Protein AF-A0A7Y3L1J2-F1 (afdb_monomer_lite)

Foldseek 3Di:
DVVVVVVVVVVVVVVVVVCVVVPDDDPVVVVQQVAFVVVCLVVQLVVVVVVPDPSVVSSVVSVVVCVVVVPDTHGDPDDDWDDDDCTPVHNPPVVVVVVVVVVVVVVVVVVVVVVVVVVVVVD

Radius of gyration: 25.07 Å; chains: 1; bounding box: 51×31×70 Å

Secondary structure (DSSP, 8-state):
-HHHHHHHHHHHHHHHHHHHHHH----HHHHHHH-BTTTTHHHHHHHHHHTT--HHHHHHHHHHHHHTTTT---B-S--PPP-STTBTTB--HHHHHHHHHHHHHHHHHHHHHHHHHHHHH--

Sequence (123 aa):
GVLFSALDEAERMLDIAARLPQSLRVDEAACAAAVTEDLLATHQAVALVRAGTPFRDAYRAVAEKARARAGAPRPVTDVPLPNYSGAPAQPGWKELSAEARAEDSWGRTRRRALAAAWRALLL

pLDDT: mean 92.52, std 6.22, range [61.88, 98.19]

Structure (mmCIF, N/CA/C/O backbone):
data_AF-A0A7Y3L1J2-F1
#
_entry.id   AF-A0A7Y3L1J2-F1
#
loop_
_atom_site.group_PDB
_atom_site.id
_atom_site.type_symbol
_atom_site.label_atom_id
_atom_site.label_alt_id
_atom_site.label_comp_id
_atom_site.label_asym_id
_atom_site.label_entity_id
_atom_site.label_seq_id
_atom_site.pdbx_PDB_ins_code
_atom_site.Cartn_x
_atom_site.Cartn_y
_atom_site.Cartn_z
_atom_site.occupancy
_atom_site.B_iso_or_equiv
_atom_site.auth_seq_id
_atom_site.auth_comp_id
_atom_site.auth_asym_id
_atom_site.auth_atom_id
_atom_site.pdbx_PDB_model_num
ATOM 1 N N . GLY A 1 1 ? 29.369 -12.198 -17.630 1.00 91.06 1 GLY A N 1
ATOM 2 C CA . GLY A 1 1 ? 30.155 -11.831 -16.432 1.00 91.06 1 GLY A CA 1
ATOM 3 C C . GLY A 1 1 ? 29.205 -11.589 -15.278 1.00 91.06 1 GLY A C 1
ATOM 4 O O . GLY A 1 1 ? 28.065 -11.238 -15.547 1.00 91.06 1 GLY A O 1
ATOM 5 N N . VAL A 1 2 ? 29.654 -11.765 -14.032 1.00 95.75 2 VAL A N 1
ATOM 6 C CA . VAL A 1 2 ? 28.778 -11.782 -12.837 1.00 95.75 2 VAL A CA 1
ATOM 7 C C . VAL A 1 2 ? 27.878 -10.546 -12.690 1.00 95.75 2 VAL A C 1
ATOM 9 O O . VAL A 1 2 ? 26.733 -10.684 -12.283 1.00 95.75 2 VAL A O 1
ATOM 12 N N . LEU A 1 3 ? 28.354 -9.362 -13.098 1.00 97.00 3 LEU A N 1
ATOM 13 C CA . LEU A 1 3 ? 27.567 -8.123 -13.084 1.00 97.00 3 LEU A CA 1
ATOM 14 C C . LEU A 1 3 ? 26.347 -8.192 -14.016 1.00 97.00 3 LEU A C 1
ATOM 16 O O . LEU A 1 3 ? 25.230 -7.944 -13.580 1.00 97.00 3 LEU A O 1
ATOM 20 N N . PHE A 1 4 ? 26.554 -8.534 -15.290 1.00 97.12 4 PHE A N 1
ATOM 21 C CA . PHE A 1 4 ? 25.462 -8.603 -16.266 1.00 97.12 4 PHE A CA 1
ATOM 22 C C . PHE A 1 4 ? 24.446 -9.683 -15.895 1.00 97.12 4 PHE A C 1
ATOM 24 O O . PHE A 1 4 ? 23.252 -9.432 -15.949 1.00 97.12 4 PHE A O 1
ATOM 31 N N . SER A 1 5 ? 24.911 -10.827 -15.387 1.00 97.25 5 SER A N 1
ATOM 32 C CA . SER A 1 5 ? 24.013 -11.882 -14.909 1.00 97.25 5 SER A CA 1
ATOM 33 C C . SER A 1 5 ? 23.136 -11.435 -13.733 1.00 97.25 5 SER A C 1
ATOM 35 O O . SER A 1 5 ? 21.991 -11.862 -13.641 1.00 97.25 5 SER A O 1
ATOM 37 N N . ALA A 1 6 ? 23.639 -10.567 -12.850 1.00 97.94 6 ALA A N 1
ATOM 38 C CA . ALA A 1 6 ? 22.833 -10.002 -11.768 1.00 97.94 6 ALA A CA 1
ATOM 39 C C . ALA A 1 6 ? 21.760 -9.027 -12.286 1.00 97.94 6 ALA A C 1
ATOM 41 O O . ALA A 1 6 ? 20.650 -9.009 -11.758 1.00 97.94 6 ALA A O 1
ATOM 42 N N . LEU A 1 7 ? 22.070 -8.242 -13.324 1.00 98.12 7 LEU A N 1
ATOM 43 C CA . LEU A 1 7 ? 21.093 -7.357 -13.969 1.00 98.12 7 LEU A CA 1
ATOM 44 C C . LEU A 1 7 ? 19.996 -8.157 -14.680 1.00 98.12 7 LEU A C 1
ATOM 46 O O . LEU A 1 7 ? 18.821 -7.841 -14.512 1.00 98.12 7 LEU A O 1
ATOM 50 N N . ASP A 1 8 ? 20.373 -9.221 -15.392 1.00 98.00 8 ASP A N 1
ATOM 51 C CA . ASP A 1 8 ? 19.420 -10.123 -16.047 1.00 98.00 8 ASP A CA 1
ATOM 52 C C . ASP A 1 8 ? 18.475 -10.773 -15.023 1.00 98.00 8 ASP A C 1
ATOM 54 O O . ASP A 1 8 ? 17.279 -10.925 -15.269 1.00 98.00 8 ASP A O 1
ATOM 58 N N . GLU A 1 9 ? 18.999 -11.166 -13.858 1.00 98.19 9 GLU A N 1
ATOM 59 C CA . GLU A 1 9 ? 18.181 -11.756 -12.796 1.00 98.19 9 GLU A CA 1
ATOM 60 C C . GLU A 1 9 ? 17.221 -10.730 -12.184 1.00 98.19 9 GLU A C 1
ATOM 62 O O . GLU A 1 9 ? 16.040 -11.021 -11.999 1.00 98.19 9 GLU A O 1
ATOM 67 N N . ALA A 1 10 ? 17.691 -9.504 -11.938 1.00 98.06 10 ALA A N 1
ATOM 68 C CA . ALA A 1 10 ? 16.838 -8.426 -11.451 1.00 98.06 10 ALA A CA 1
ATOM 69 C C . ALA A 1 10 ? 15.693 -8.115 -12.433 1.00 98.06 10 ALA A C 1
ATOM 71 O O . ALA A 1 10 ? 14.555 -7.925 -12.004 1.00 98.06 10 ALA A O 1
ATOM 72 N N . GLU A 1 11 ? 15.959 -8.117 -13.743 1.00 97.81 11 GLU A N 1
ATOM 73 C CA . GLU A 1 11 ? 14.923 -7.940 -14.767 1.00 97.81 11 GLU A CA 1
ATOM 74 C C . GLU A 1 11 ? 13.861 -9.044 -14.694 1.00 97.81 11 GLU A C 1
ATOM 76 O O . GLU A 1 11 ? 12.665 -8.747 -14.689 1.00 97.81 11 GLU A O 1
ATOM 81 N N . ARG A 1 12 ? 14.271 -10.311 -14.546 1.00 97.88 12 ARG A N 1
ATOM 82 C CA . ARG A 1 12 ? 13.320 -11.423 -14.383 1.00 97.88 12 ARG A CA 1
ATOM 83 C C . ARG A 1 12 ? 12.479 -11.286 -13.120 1.00 97.88 12 ARG A C 1
ATOM 85 O O . ARG A 1 12 ? 11.273 -11.520 -13.166 1.00 97.88 12 ARG A O 1
ATOM 92 N N . MET A 1 13 ? 13.086 -10.893 -12.001 1.00 97.81 13 MET A N 1
ATOM 93 C CA . MET A 1 13 ? 12.354 -10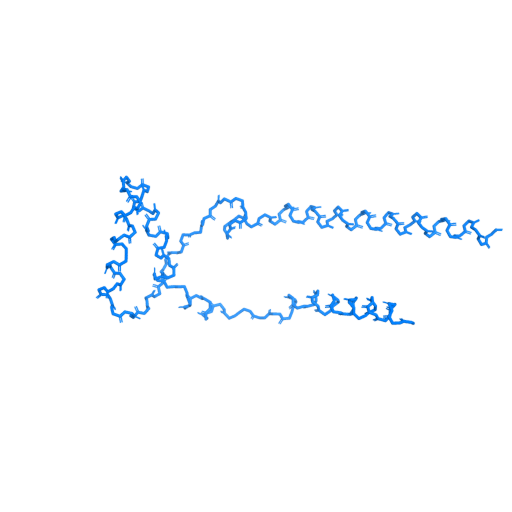.662 -10.753 1.00 97.81 13 MET A CA 1
ATOM 94 C C . MET A 1 13 ? 11.295 -9.564 -10.916 1.00 97.81 13 MET A C 1
ATOM 96 O O . MET A 1 13 ? 10.173 -9.717 -10.429 1.00 97.81 13 MET A O 1
ATOM 100 N N . LEU A 1 14 ? 11.624 -8.483 -11.629 1.00 96.88 14 LEU A N 1
ATOM 101 C CA . LEU A 1 14 ? 10.682 -7.405 -11.926 1.00 96.88 14 LEU A CA 1
ATOM 102 C C . LEU A 1 14 ? 9.558 -7.861 -12.867 1.00 96.88 14 LEU A C 1
ATOM 104 O O . LEU A 1 14 ? 8.404 -7.512 -12.620 1.00 96.88 14 LEU A O 1
ATOM 108 N N . ASP A 1 15 ? 9.851 -8.674 -13.887 1.00 95.69 15 ASP A N 1
ATOM 109 C CA . ASP A 1 15 ? 8.818 -9.235 -14.774 1.00 95.69 15 ASP A CA 1
ATOM 110 C C . ASP A 1 15 ? 7.843 -10.145 -14.010 1.00 95.69 15 ASP A C 1
ATOM 112 O O . ASP A 1 15 ? 6.628 -10.073 -14.204 1.00 95.69 15 ASP A O 1
ATOM 116 N N . ILE A 1 16 ? 8.351 -10.956 -13.076 1.00 95.31 16 ILE A N 1
ATOM 117 C CA . ILE A 1 16 ? 7.509 -11.766 -12.185 1.00 95.31 16 ILE A CA 1
ATOM 118 C C . ILE A 1 16 ? 6.634 -10.857 -11.315 1.00 95.31 16 ILE A C 1
ATOM 120 O O . ILE A 1 16 ? 5.416 -11.041 -11.266 1.00 95.31 16 ILE A O 1
ATOM 124 N N . ALA A 1 17 ? 7.229 -9.856 -10.658 1.00 95.94 17 ALA A N 1
ATOM 125 C CA . ALA A 1 17 ? 6.506 -8.936 -9.782 1.00 95.94 17 ALA A CA 1
ATOM 126 C C . ALA A 1 17 ? 5.396 -8.172 -10.526 1.00 95.94 17 ALA A C 1
ATOM 128 O O . ALA A 1 17 ? 4.289 -8.035 -10.003 1.00 95.94 17 ALA A O 1
ATOM 129 N N . ALA A 1 18 ? 5.651 -7.745 -11.767 1.00 94.00 18 ALA A N 1
ATOM 130 C CA . ALA A 1 18 ? 4.688 -7.031 -12.604 1.00 94.00 18 ALA A CA 1
ATOM 131 C C . ALA A 1 18 ? 3.437 -7.863 -12.948 1.00 94.00 18 ALA A C 1
ATOM 133 O O . ALA A 1 18 ? 2.372 -7.303 -13.212 1.00 94.00 18 ALA A O 1
ATOM 134 N N . ARG A 1 19 ? 3.539 -9.197 -12.916 1.00 95.00 19 ARG A N 1
ATOM 135 C CA . ARG A 1 19 ? 2.429 -10.122 -13.206 1.00 95.00 19 ARG A CA 1
ATOM 136 C C . ARG A 1 19 ? 1.597 -10.468 -11.973 1.00 95.00 19 ARG A C 1
ATOM 138 O O . ARG A 1 19 ? 0.448 -10.886 -12.121 1.00 95.00 19 ARG A O 1
ATOM 145 N N . LEU A 1 20 ? 2.131 -10.277 -10.762 1.00 93.19 20 LEU A N 1
ATOM 146 C CA . LEU A 1 20 ? 1.440 -10.637 -9.517 1.00 93.19 20 LEU A CA 1
ATOM 147 C C . LEU A 1 20 ? 0.035 -10.019 -9.405 1.00 93.19 20 LEU A C 1
ATOM 149 O O . LEU A 1 20 ? -0.902 -10.783 -9.160 1.00 93.19 20 LEU A O 1
ATOM 153 N N . PRO A 1 21 ? -0.178 -8.708 -9.660 1.00 91.69 21 PRO A N 1
ATOM 154 C CA . PRO A 1 21 ? -1.498 -8.098 -9.495 1.00 91.69 21 PRO A CA 1
ATOM 155 C C . PRO A 1 21 ? -2.586 -8.717 -10.382 1.00 91.69 21 PRO A C 1
ATOM 157 O O . PRO A 1 21 ? -3.750 -8.715 -10.005 1.00 91.69 21 PRO A O 1
ATOM 160 N N . GLN A 1 22 ? -2.219 -9.272 -11.543 1.00 91.94 22 GLN A N 1
ATOM 161 C CA . GLN A 1 22 ? -3.166 -9.874 -12.491 1.00 91.94 22 GLN A CA 1
ATOM 162 C C . GLN A 1 22 ? -3.688 -11.241 -12.029 1.00 91.94 22 GLN A C 1
ATOM 164 O O . GLN A 1 22 ? -4.748 -11.681 -12.465 1.00 91.94 22 GLN A O 1
ATOM 169 N N . SER A 1 23 ? -2.923 -11.927 -11.178 1.00 90.50 23 SER A N 1
ATOM 170 C CA . SER A 1 23 ? -3.229 -13.282 -10.702 1.00 90.50 23 SER A CA 1
ATOM 171 C C . SER A 1 23 ? -3.738 -13.318 -9.261 1.00 90.50 23 SER A C 1
ATOM 173 O O . SER A 1 23 ? -4.292 -14.332 -8.830 1.00 90.50 23 SER A O 1
ATOM 175 N N . LEU A 1 24 ? -3.574 -12.217 -8.521 1.00 94.94 24 LEU A N 1
ATOM 176 C CA . LEU A 1 24 ? -4.014 -12.100 -7.140 1.00 94.94 24 LEU A CA 1
ATOM 177 C C . LEU A 1 24 ? -5.544 -12.186 -7.059 1.00 94.94 24 LEU A C 1
ATOM 179 O O . LEU A 1 24 ? -6.262 -11.462 -7.746 1.00 94.94 24 LEU A O 1
ATOM 183 N N . ARG A 1 25 ? -6.043 -13.054 -6.177 1.00 95.38 25 ARG A N 1
ATOM 184 C CA . ARG A 1 25 ? -7.459 -13.106 -5.803 1.00 95.38 25 ARG A CA 1
ATOM 185 C C . ARG A 1 25 ? -7.610 -12.576 -4.388 1.00 95.38 25 ARG A C 1
ATOM 187 O O . ARG A 1 25 ? -6.898 -13.018 -3.491 1.00 95.38 25 ARG A O 1
ATOM 194 N N . VAL A 1 26 ? -8.534 -11.640 -4.209 1.00 95.25 26 VAL A N 1
ATOM 195 C CA . VAL A 1 26 ? -8.879 -11.093 -2.897 1.00 95.25 26 VAL A CA 1
ATOM 196 C C . VAL A 1 26 ? -10.051 -11.891 -2.344 1.00 95.25 26 VAL A C 1
ATOM 198 O O . VAL A 1 26 ? -11.088 -12.002 -2.993 1.00 95.25 26 VAL A O 1
ATOM 201 N N . ASP A 1 27 ? -9.879 -12.455 -1.152 1.00 97.12 27 ASP A N 1
ATOM 202 C CA . ASP A 1 27 ? -10.992 -13.001 -0.380 1.00 97.12 27 ASP A CA 1
ATOM 203 C C . ASP A 1 27 ? -11.667 -11.847 0.367 1.00 97.12 27 ASP A C 1
ATOM 205 O O . ASP A 1 27 ? -11.261 -11.460 1.464 1.00 97.12 27 ASP A O 1
ATOM 209 N N . GLU A 1 28 ? -12.676 -11.254 -0.268 1.00 94.88 28 GLU A N 1
ATOM 210 C CA . GLU A 1 28 ? -13.395 -10.103 0.280 1.00 94.88 28 GLU A CA 1
ATOM 211 C C . GLU A 1 28 ? -14.045 -10.415 1.632 1.00 94.88 28 GLU A C 1
ATOM 213 O O . GLU A 1 28 ? -14.070 -9.555 2.513 1.00 94.88 28 GLU A O 1
ATOM 218 N N . ALA A 1 29 ? -14.525 -11.647 1.828 1.00 93.44 29 ALA A N 1
ATOM 219 C CA . ALA A 1 29 ? -15.173 -12.056 3.066 1.00 93.44 29 ALA A CA 1
ATOM 220 C C . ALA A 1 29 ? -14.158 -12.152 4.210 1.00 93.44 29 ALA A C 1
ATOM 222 O O . ALA A 1 29 ? -14.407 -11.627 5.297 1.00 93.44 29 ALA A O 1
ATOM 223 N N . ALA A 1 30 ? -12.995 -12.756 3.956 1.00 92.94 30 ALA A N 1
ATOM 224 C CA . ALA A 1 30 ? -11.907 -1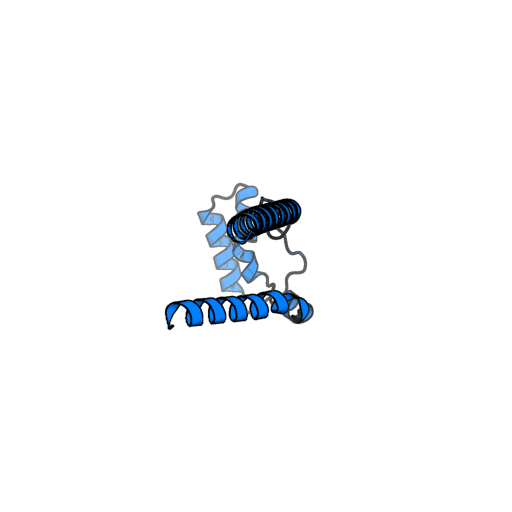2.798 4.926 1.00 92.94 30 ALA A CA 1
ATOM 225 C C . ALA A 1 30 ? -11.363 -11.393 5.229 1.00 92.94 30 ALA A C 1
ATOM 227 O O . ALA A 1 30 ? -11.138 -11.062 6.395 1.00 92.94 30 ALA A O 1
ATOM 228 N N . CYS A 1 31 ? -11.205 -10.539 4.210 1.00 93.06 31 CYS A N 1
ATOM 229 C CA . CYS A 1 31 ? -10.790 -9.149 4.395 1.00 93.06 31 CYS A CA 1
ATOM 230 C C . CYS A 1 31 ? -11.792 -8.365 5.250 1.00 93.06 31 CYS A C 1
ATOM 232 O O . CYS A 1 31 ? -11.382 -7.687 6.188 1.00 93.06 31 CYS A O 1
ATOM 234 N N . ALA A 1 32 ? -13.093 -8.480 4.973 1.00 89.88 32 ALA A N 1
ATOM 235 C CA . ALA A 1 32 ? -14.133 -7.812 5.750 1.00 89.88 32 ALA A CA 1
ATOM 236 C C . ALA A 1 32 ? -14.199 -8.336 7.193 1.00 89.88 32 ALA A C 1
ATOM 238 O O . ALA A 1 32 ? -14.275 -7.544 8.130 1.00 89.88 32 ALA A O 1
ATOM 239 N N . ALA A 1 33 ? -14.101 -9.656 7.392 1.00 90.00 33 ALA A N 1
ATOM 240 C CA . ALA A 1 33 ? -14.093 -10.272 8.719 1.00 90.00 33 ALA A CA 1
ATOM 241 C C . ALA A 1 33 ? -12.875 -9.856 9.565 1.00 90.00 33 ALA A C 1
ATOM 243 O O . ALA A 1 33 ? -12.966 -9.807 10.792 1.00 90.00 33 ALA A O 1
ATOM 244 N N . ALA A 1 34 ? -11.749 -9.529 8.923 1.00 90.88 34 ALA A N 1
ATOM 245 C CA . ALA A 1 34 ? -10.556 -9.021 9.594 1.00 90.88 34 ALA A CA 1
ATOM 246 C C . ALA A 1 34 ? -10.695 -7.562 10.071 1.00 90.88 34 ALA A C 1
ATOM 248 O O . ALA A 1 34 ? -9.922 -7.127 10.929 1.00 90.88 34 ALA A O 1
ATOM 249 N N . VAL A 1 35 ? -11.669 -6.797 9.559 1.00 91.62 35 VAL A N 1
ATOM 250 C CA . VAL A 1 35 ? -11.921 -5.421 10.006 1.00 91.62 35 VAL A CA 1
ATOM 251 C C . VAL A 1 35 ? -12.797 -5.430 11.258 1.00 91.62 35 VAL A C 1
ATOM 253 O O . VAL A 1 35 ? -14.020 -5.573 11.210 1.00 91.62 35 VAL A O 1
ATOM 256 N N . THR A 1 36 ? -12.147 -5.255 12.406 1.00 90.88 36 THR A N 1
ATOM 257 C CA . THR A 1 36 ? -12.781 -5.326 13.726 1.00 90.88 36 THR A CA 1
ATOM 258 C C . THR A 1 36 ? -12.788 -3.979 14.440 1.00 90.88 36 THR A C 1
ATOM 260 O O . THR A 1 36 ? -12.036 -3.064 14.101 1.00 90.88 36 THR A O 1
ATOM 263 N N . GLU A 1 37 ? -13.648 -3.833 15.451 1.00 88.19 37 GLU A N 1
ATOM 264 C CA . GLU A 1 37 ? -13.727 -2.587 16.228 1.00 88.19 37 GLU A CA 1
ATOM 265 C C . GLU A 1 37 ? -12.380 -2.242 16.882 1.00 88.19 37 GLU A C 1
ATOM 267 O O . GLU A 1 37 ? -12.042 -1.064 16.997 1.00 88.19 37 GLU A O 1
ATOM 272 N N . ASP A 1 38 ? -11.599 -3.261 17.250 1.00 87.94 38 ASP A N 1
ATOM 273 C CA . ASP A 1 38 ? -10.279 -3.110 17.864 1.00 87.94 38 ASP A CA 1
ATOM 274 C C . ASP A 1 38 ? -9.242 -2.588 16.861 1.00 87.94 38 ASP A C 1
ATOM 276 O O . ASP A 1 38 ? -8.448 -1.709 17.201 1.00 87.94 38 ASP A O 1
ATOM 280 N N . LEU A 1 39 ? -9.298 -3.042 15.599 1.00 89.12 39 LEU A N 1
ATOM 281 C CA . LEU A 1 39 ? -8.480 -2.485 14.513 1.00 89.12 39 LEU A CA 1
ATOM 282 C C . LEU A 1 39 ? -8.742 -0.979 14.337 1.00 89.12 39 LEU A C 1
ATOM 284 O O . LEU A 1 39 ? -7.841 -0.212 13.998 1.00 89.12 39 LEU A O 1
ATOM 288 N N . LEU A 1 40 ? -9.973 -0.537 14.602 1.00 90.19 40 LEU A N 1
ATOM 289 C CA . LEU A 1 40 ? -10.391 0.858 14.482 1.00 90.19 40 LEU A CA 1
ATOM 290 C C . LEU A 1 40 ? -10.256 1.673 15.778 1.00 90.19 40 LEU A C 1
ATOM 292 O O . LEU A 1 40 ? -10.723 2.814 15.820 1.00 90.19 40 LEU A O 1
ATOM 296 N N . ALA A 1 41 ? -9.585 1.163 16.816 1.00 90.00 41 ALA A N 1
ATOM 297 C CA . ALA A 1 41 ? -9.408 1.869 18.090 1.00 90.00 41 ALA A CA 1
ATOM 298 C C . ALA A 1 41 ? -8.828 3.289 17.918 1.00 90.00 41 ALA A C 1
ATOM 300 O O . ALA A 1 41 ? -9.282 4.243 18.553 1.00 90.00 41 ALA A O 1
ATOM 301 N N . THR A 1 42 ? -7.877 3.474 16.998 1.00 90.38 42 THR A N 1
ATOM 302 C CA . THR A 1 42 ? -7.320 4.801 16.694 1.00 90.38 42 THR A CA 1
ATOM 303 C C . THR A 1 42 ? -8.369 5.747 16.111 1.00 90.38 42 THR A C 1
ATOM 305 O O . THR A 1 42 ? -8.426 6.910 16.509 1.00 90.38 42 THR A O 1
ATOM 308 N N . HIS A 1 43 ? -9.239 5.266 15.218 1.00 90.81 43 HIS A N 1
ATOM 309 C CA . HIS A 1 43 ? -10.332 6.074 14.672 1.00 90.81 43 HIS A CA 1
ATOM 310 C C . HIS A 1 43 ? -11.326 6.482 15.764 1.00 90.81 43 HIS A C 1
ATOM 312 O O . HIS A 1 43 ? -11.756 7.635 15.797 1.00 90.81 43 HIS A O 1
ATOM 318 N N . GLN A 1 44 ? -11.632 5.576 16.697 1.00 91.06 44 GLN A N 1
ATOM 319 C CA . GLN A 1 44 ? -12.490 5.871 17.848 1.00 91.06 44 GLN A CA 1
ATOM 320 C C . GLN A 1 44 ? -11.875 6.954 18.748 1.00 91.06 44 GLN A C 1
ATOM 322 O O . GLN A 1 44 ? -12.562 7.901 19.131 1.00 91.06 44 GLN A O 1
ATOM 327 N N . ALA A 1 45 ? -10.573 6.868 19.037 1.00 93.88 45 ALA A N 1
ATOM 328 C CA . ALA A 1 45 ? -9.878 7.875 19.837 1.00 93.88 45 ALA A CA 1
ATOM 329 C C . ALA A 1 45 ? -9.865 9.241 19.131 1.00 93.88 45 ALA A C 1
ATOM 331 O O . ALA A 1 45 ? -10.162 10.262 19.748 1.00 93.88 45 ALA A O 1
ATOM 332 N N . VAL A 1 46 ? -9.598 9.271 17.822 1.00 92.88 46 VAL A N 1
ATOM 333 C CA . VAL A 1 46 ? -9.638 10.507 17.024 1.00 92.88 46 VAL A CA 1
ATOM 334 C C . VAL A 1 46 ? -11.042 11.115 16.999 1.00 92.88 46 VAL A C 1
ATOM 336 O O . VAL A 1 46 ? -11.167 12.337 17.068 1.00 92.88 46 VAL A O 1
ATOM 339 N N . ALA A 1 47 ? -12.101 10.304 16.945 1.00 91.94 47 ALA A N 1
ATOM 340 C CA . ALA A 1 47 ? -13.476 10.800 17.007 1.00 91.94 47 ALA A CA 1
ATOM 341 C C . ALA A 1 47 ? -13.771 11.517 18.338 1.00 91.94 47 ALA A C 1
ATOM 343 O O . ALA A 1 47 ? -14.329 12.613 18.328 1.00 91.94 47 ALA A O 1
ATOM 344 N N . LEU A 1 48 ? -13.321 10.963 19.470 1.00 95.25 48 LEU A N 1
ATOM 345 C CA . LEU A 1 48 ? -13.439 11.611 20.784 1.00 95.25 48 LEU A CA 1
ATOM 346 C C . LEU A 1 48 ? -12.645 12.921 20.860 1.00 95.25 48 LEU A C 1
ATOM 348 O O . LEU A 1 48 ? -13.112 13.899 21.444 1.00 95.25 48 LEU A O 1
ATOM 352 N N . VAL A 1 49 ? -11.468 12.963 20.232 1.00 96.88 49 VAL A N 1
ATOM 353 C CA . VAL A 1 49 ? -10.653 14.184 20.158 1.00 96.88 49 VAL A CA 1
ATOM 354 C C . VAL A 1 49 ? -11.331 15.265 19.335 1.00 96.88 49 VAL A C 1
ATOM 356 O O . VAL A 1 49 ? -11.379 16.418 19.755 1.00 96.88 49 VAL A O 1
ATOM 359 N N . ARG A 1 50 ? -11.925 14.898 18.197 1.00 94.12 50 ARG A N 1
ATOM 360 C CA . ARG A 1 50 ? -12.730 15.821 17.386 1.00 94.12 50 ARG A CA 1
ATOM 361 C C . ARG A 1 50 ? -13.949 16.347 18.144 1.00 94.12 50 ARG A C 1
ATOM 363 O O . ARG A 1 50 ? -14.354 17.477 17.905 1.00 94.12 50 ARG A O 1
ATOM 370 N N . ALA A 1 51 ? -14.490 15.561 19.072 1.00 95.94 51 ALA A N 1
ATOM 371 C CA . ALA A 1 51 ? -15.560 15.976 19.975 1.00 95.94 51 ALA A CA 1
ATOM 372 C C . ALA A 1 51 ? -15.078 16.832 21.170 1.00 95.94 51 ALA A C 1
ATOM 374 O O . ALA A 1 51 ? -15.890 17.207 22.010 1.00 95.94 51 ALA A O 1
ATOM 375 N N . GLY A 1 52 ? -13.781 17.151 21.259 1.00 97.12 52 GLY A N 1
ATOM 376 C CA . GLY A 1 52 ? -13.212 18.045 22.274 1.00 97.12 52 GLY A CA 1
ATOM 377 C C . GLY A 1 52 ? -12.509 17.347 23.443 1.00 97.12 52 GLY A C 1
ATOM 378 O O . GLY A 1 52 ? -12.023 18.022 24.347 1.00 97.12 52 GLY A O 1
ATOM 379 N N . THR A 1 53 ? -12.412 16.014 23.442 1.00 97.06 53 THR A N 1
ATOM 380 C CA . THR A 1 53 ? -11.692 15.278 24.496 1.00 97.06 53 THR A CA 1
ATOM 381 C C . THR A 1 53 ? -10.176 15.391 24.285 1.00 97.06 53 THR A C 1
ATOM 383 O O . THR A 1 53 ? -9.704 15.143 23.175 1.00 97.06 53 THR A O 1
ATOM 386 N N . PRO A 1 54 ? -9.358 15.694 25.307 1.00 97.81 54 PRO A N 1
ATOM 387 C CA . PRO A 1 54 ? -7.907 15.634 25.165 1.00 97.81 54 PRO A CA 1
ATOM 388 C C . PRO A 1 54 ? -7.442 14.241 24.720 1.00 97.81 54 PRO A C 1
ATOM 390 O O . PRO A 1 54 ? -7.941 13.219 25.190 1.00 97.81 54 PRO A O 1
ATOM 393 N N . PHE A 1 55 ? -6.447 14.181 23.831 1.00 96.12 55 PHE A N 1
ATOM 394 C CA . PHE A 1 55 ? -6.020 12.924 23.200 1.00 96.12 55 PHE A CA 1
ATOM 395 C C . PHE A 1 55 ? -5.688 11.810 24.199 1.00 96.12 55 PHE A C 1
ATOM 397 O O . PHE A 1 55 ? -6.072 10.659 23.995 1.00 96.12 55 PHE A O 1
ATOM 404 N N . ARG A 1 56 ? -4.998 12.136 25.300 1.00 96.50 56 ARG A N 1
ATOM 405 C CA . ARG A 1 56 ? -4.647 11.132 26.313 1.00 96.50 56 ARG A CA 1
ATOM 406 C C . ARG A 1 56 ? -5.874 10.524 26.986 1.00 96.50 56 ARG A C 1
ATOM 408 O O . ARG A 1 56 ? -5.850 9.330 27.277 1.00 96.50 56 ARG A O 1
ATOM 415 N N . ASP A 1 57 ? -6.920 11.310 27.198 1.00 97.62 57 ASP A N 1
ATOM 416 C CA . ASP A 1 57 ? -8.145 10.851 27.849 1.00 97.62 57 ASP A CA 1
ATOM 417 C C . ASP A 1 57 ? -8.978 10.012 26.878 1.00 97.62 57 ASP A C 1
ATOM 419 O O . ASP A 1 57 ? -9.419 8.919 27.229 1.00 97.62 57 ASP A O 1
ATOM 423 N N . ALA A 1 58 ? -9.075 10.450 25.618 1.00 97.06 58 ALA A N 1
ATOM 424 C CA . ALA A 1 58 ? -9.694 9.685 24.539 1.00 97.06 58 ALA A CA 1
ATOM 425 C C . ALA A 1 58 ? -9.038 8.306 24.359 1.00 97.06 58 ALA A C 1
ATOM 427 O O . ALA A 1 58 ? -9.725 7.287 24.293 1.00 97.06 58 ALA A O 1
ATOM 428 N N . TYR A 1 59 ? -7.704 8.257 24.330 1.00 94.88 59 TYR A N 1
ATOM 429 C CA . TYR A 1 59 ? -6.959 7.007 24.194 1.00 94.88 59 TYR A CA 1
ATOM 430 C C . TYR A 1 59 ? -7.191 6.062 25.381 1.00 94.88 59 TYR A C 1
ATOM 432 O O . TYR A 1 59 ? -7.442 4.874 25.179 1.00 94.88 59 TYR A O 1
ATOM 440 N N . ARG A 1 60 ? -7.154 6.580 26.621 1.00 95.56 60 ARG A N 1
ATOM 441 C CA . ARG A 1 60 ? -7.457 5.782 27.823 1.00 95.56 60 ARG A CA 1
ATOM 442 C C . ARG A 1 60 ? -8.877 5.226 27.776 1.00 95.56 60 ARG A C 1
ATOM 444 O O . ARG A 1 60 ? -9.055 4.040 28.022 1.00 95.56 60 ARG A O 1
ATOM 451 N N . ALA A 1 61 ? -9.861 6.048 27.418 1.00 94.38 61 ALA A N 1
ATOM 452 C CA . ALA A 1 61 ? -11.258 5.628 27.337 1.00 94.38 61 ALA A CA 1
ATOM 453 C C . ALA A 1 61 ? -11.462 4.477 26.336 1.00 94.38 61 ALA A C 1
ATOM 455 O O . ALA A 1 61 ? -12.143 3.499 26.645 1.00 94.38 61 ALA A O 1
ATOM 456 N N . VAL A 1 62 ? -10.833 4.556 25.158 1.00 93.00 62 VAL A N 1
ATOM 457 C CA . VAL A 1 62 ? -10.885 3.481 24.154 1.00 93.00 62 VAL A CA 1
ATOM 458 C C . VAL A 1 62 ? -10.167 2.219 24.646 1.00 93.00 62 VAL A C 1
ATOM 460 O O . VAL A 1 62 ? -10.706 1.122 24.507 1.00 93.00 62 VAL A O 1
ATOM 463 N N . ALA A 1 63 ? -8.995 2.355 25.273 1.00 91.00 63 ALA A N 1
ATOM 464 C CA . ALA A 1 63 ? -8.244 1.219 25.809 1.00 91.00 63 ALA A CA 1
ATOM 465 C C . ALA A 1 63 ? -9.002 0.476 26.925 1.00 91.00 63 ALA A C 1
ATOM 467 O O . ALA A 1 63 ? -9.036 -0.754 26.925 1.00 91.00 63 ALA A O 1
ATOM 468 N N . GLU A 1 64 ? -9.645 1.195 27.849 1.00 91.94 64 GLU A N 1
ATOM 469 C CA . GLU A 1 64 ? -10.475 0.587 28.899 1.00 91.94 64 GLU A CA 1
ATOM 470 C C . GLU A 1 64 ? -11.689 -0.140 28.310 1.00 91.94 64 GLU A C 1
ATOM 472 O O . GLU A 1 64 ? -11.983 -1.274 28.693 1.00 91.94 64 GLU A O 1
ATOM 477 N N . LYS A 1 65 ? -12.348 0.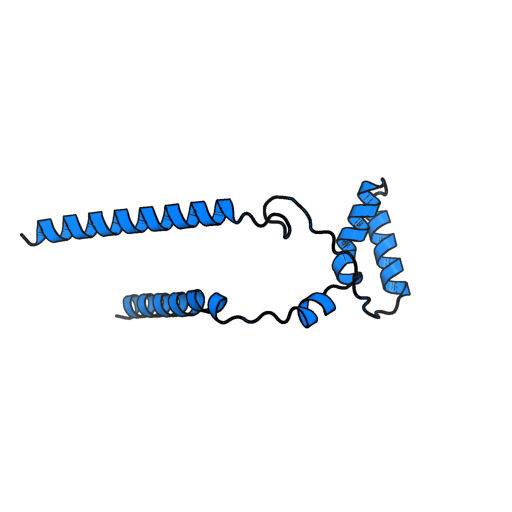454 27.306 1.00 87.81 65 LYS A N 1
ATOM 478 C CA . LYS A 1 65 ? -13.457 -0.189 26.587 1.00 87.81 65 LYS A CA 1
ATOM 479 C C . LYS A 1 65 ? -13.023 -1.488 25.898 1.00 87.81 65 LYS A C 1
ATOM 481 O O . LYS A 1 65 ? -13.780 -2.457 25.912 1.00 87.81 65 LYS A O 1
ATOM 486 N N . ALA A 1 66 ? -11.822 -1.520 25.319 1.00 85.44 66 ALA A N 1
ATOM 487 C CA . ALA A 1 66 ? -11.260 -2.723 24.709 1.00 85.44 66 ALA A CA 1
ATOM 488 C C . ALA A 1 66 ? -10.938 -3.802 25.762 1.00 85.44 66 ALA A C 1
ATOM 490 O O . ALA A 1 66 ? -11.329 -4.957 25.605 1.00 85.44 66 ALA A O 1
ATOM 491 N N . ARG A 1 67 ? -10.305 -3.427 26.884 1.00 86.12 67 ARG A N 1
ATOM 492 C CA . ARG A 1 67 ? -9.978 -4.347 27.995 1.00 86.12 67 ARG A CA 1
ATOM 493 C C . ARG A 1 67 ? -11.219 -4.985 28.613 1.00 86.12 67 ARG A C 1
ATOM 495 O O . ARG A 1 67 ? -11.233 -6.192 28.845 1.00 86.12 67 ARG A O 1
ATOM 502 N N . ALA A 1 68 ? -12.273 -4.199 28.827 1.00 84.94 68 ALA A N 1
ATOM 503 C CA . ALA A 1 68 ? -13.529 -4.672 29.407 1.00 84.94 68 ALA A CA 1
ATOM 504 C C . ALA A 1 68 ? -14.238 -5.744 28.556 1.00 84.94 68 ALA A C 1
ATOM 506 O O . ALA A 1 68 ? -15.091 -6.468 29.063 1.00 84.94 68 ALA A O 1
ATOM 507 N N . ARG A 1 69 ? -13.893 -5.865 27.268 1.00 78.62 69 ARG A N 1
ATOM 508 C CA . ARG A 1 69 ? -14.509 -6.812 26.324 1.00 78.62 69 ARG A CA 1
ATOM 509 C C . ARG A 1 69 ? -13.808 -8.169 26.235 1.00 78.62 6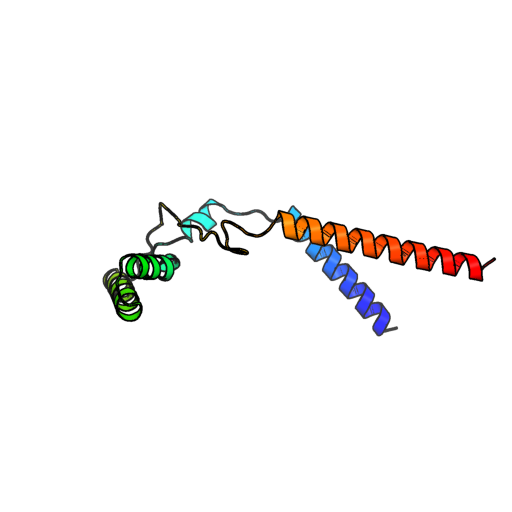9 ARG A C 1
ATOM 511 O O . ARG A 1 69 ? -14.219 -8.996 25.427 1.00 78.62 69 ARG A O 1
ATOM 518 N N . ALA A 1 70 ? -12.771 -8.406 27.042 1.00 71.69 70 ALA A N 1
ATOM 519 C CA . ALA A 1 70 ? -12.055 -9.685 27.134 1.00 71.69 70 ALA A CA 1
ATOM 520 C C . ALA A 1 70 ? -11.565 -10.273 25.785 1.00 71.69 70 ALA A C 1
ATOM 522 O O . ALA A 1 70 ? -11.348 -11.477 25.679 1.00 71.69 70 ALA A O 1
ATOM 523 N N . GLY A 1 71 ? -11.362 -9.435 24.759 1.00 67.44 71 GLY A N 1
ATOM 524 C CA . GLY A 1 71 ? -10.698 -9.815 23.507 1.00 67.44 71 GLY A CA 1
ATOM 525 C C . GLY A 1 71 ? -11.550 -10.538 22.456 1.00 67.44 71 GLY A C 1
ATOM 526 O O . GLY A 1 71 ? -10.977 -11.077 21.513 1.00 67.44 71 GLY A O 1
ATOM 527 N N . ALA A 1 72 ? -12.884 -10.565 22.572 1.00 76.31 72 ALA A N 1
ATOM 528 C CA . ALA A 1 72 ? -13.737 -11.094 21.503 1.00 76.31 72 ALA A CA 1
ATOM 529 C C . ALA A 1 72 ? -13.818 -10.091 20.326 1.00 76.31 72 ALA A C 1
ATOM 531 O O . ALA A 1 72 ? -14.384 -9.006 20.510 1.00 76.31 72 ALA A O 1
ATOM 532 N N . PRO A 1 73 ? -13.304 -10.421 19.122 1.00 77.25 73 PRO A N 1
ATOM 533 C CA . PRO A 1 73 ? -13.302 -9.492 17.998 1.00 77.25 73 PRO A CA 1
ATOM 534 C C . PRO A 1 73 ? -14.729 -9.249 17.511 1.00 77.25 73 PRO A C 1
ATOM 536 O O . PRO A 1 73 ? -15.481 -10.193 17.260 1.00 77.25 73 PRO A O 1
ATOM 539 N N . ARG A 1 74 ? -15.104 -7.977 17.357 1.00 82.44 74 ARG A N 1
ATOM 540 C CA . ARG A 1 74 ? -16.419 -7.593 16.838 1.00 82.44 74 ARG A CA 1
ATOM 541 C C . ARG A 1 74 ? -16.280 -7.027 15.427 1.00 82.44 74 ARG A C 1
ATOM 543 O O . ARG A 1 74 ? -15.495 -6.090 15.258 1.00 82.44 74 ARG A O 1
ATOM 550 N N . PRO A 1 75 ? -17.015 -7.564 14.438 1.00 84.94 75 PRO A N 1
ATOM 551 C CA . PRO A 1 75 ? -16.987 -7.030 13.087 1.00 84.94 75 PRO A CA 1
ATOM 552 C C . PRO A 1 75 ? -17.539 -5.608 13.081 1.00 84.94 75 PRO A C 1
ATOM 554 O O . PRO A 1 75 ? -18.489 -5.284 13.800 1.00 84.94 75 PRO A O 1
ATOM 557 N N . VAL A 1 76 ? -16.929 -4.764 12.261 1.00 85.88 76 VAL A N 1
ATOM 558 C CA . VAL A 1 76 ? -17.369 -3.386 12.067 1.00 85.88 76 VAL A CA 1
ATOM 559 C C . VAL A 1 76 ? -18.376 -3.340 10.929 1.00 85.88 76 VAL A C 1
ATOM 561 O O . VAL A 1 76 ? -18.149 -3.918 9.871 1.00 85.88 76 VAL A O 1
ATOM 564 N N . THR A 1 77 ? -19.483 -2.629 11.136 1.00 78.75 77 THR A N 1
ATOM 565 C CA . THR A 1 77 ? -20.503 -2.407 10.100 1.00 78.75 77 THR A CA 1
ATOM 566 C C . THR A 1 77 ? -20.288 -1.120 9.307 1.00 78.75 77 THR A C 1
ATOM 568 O O . THR A 1 77 ? -20.759 -1.032 8.179 1.00 78.75 77 THR A O 1
ATOM 571 N N . ASP A 1 78 ? -19.570 -0.143 9.869 1.00 83.69 78 ASP A N 1
ATOM 572 C CA . ASP A 1 78 ? -19.220 1.118 9.212 1.00 83.69 78 ASP A CA 1
ATOM 573 C C . ASP A 1 78 ? -17.734 1.437 9.413 1.00 83.69 78 ASP A C 1
ATOM 575 O O . ASP A 1 78 ? -17.276 1.672 10.536 1.00 83.69 78 ASP A O 1
ATOM 579 N N . VAL A 1 79 ? -16.969 1.395 8.322 1.00 85.00 79 VAL A N 1
ATOM 580 C CA . VAL A 1 79 ? -15.519 1.606 8.331 1.00 85.00 79 VAL A CA 1
ATOM 581 C C . VAL A 1 79 ? -15.236 3.032 7.856 1.00 85.00 79 VAL A C 1
ATOM 583 O O . VAL A 1 79 ? -15.279 3.290 6.650 1.00 85.00 79 VAL A O 1
ATOM 586 N N . PRO A 1 80 ? -14.910 3.975 8.758 1.00 84.94 80 PRO A N 1
ATOM 587 C CA . PRO A 1 80 ? -14.545 5.319 8.349 1.00 84.94 80 PRO A CA 1
ATOM 588 C C . PRO A 1 80 ? -13.214 5.270 7.598 1.00 84.94 80 PRO A C 1
ATOM 590 O O . PRO A 1 80 ? -12.182 4.914 8.166 1.00 84.94 80 PRO A O 1
ATOM 593 N N . LEU A 1 81 ? -13.228 5.656 6.323 1.00 86.69 81 LEU A N 1
ATOM 594 C CA . LEU A 1 81 ? -12.016 5.763 5.515 1.00 86.69 81 LEU A CA 1
ATOM 595 C C . LEU A 1 81 ? -11.495 7.208 5.553 1.00 86.69 81 LEU A C 1
ATOM 597 O O . LEU A 1 81 ? -12.200 8.127 5.125 1.00 86.69 81 LEU A O 1
ATOM 601 N N . PRO A 1 82 ? -10.271 7.453 6.055 1.00 88.56 82 PRO A N 1
ATOM 602 C CA . PRO A 1 82 ? -9.680 8.785 6.023 1.00 88.56 82 PRO A CA 1
ATOM 603 C C . PRO A 1 82 ? -9.500 9.288 4.588 1.00 88.56 82 PRO A C 1
ATOM 605 O O . PRO A 1 82 ? -9.146 8.517 3.699 1.00 88.56 82 PRO A O 1
ATOM 608 N N . ASN A 1 83 ? -9.716 10.590 4.384 1.00 90.19 83 ASN A N 1
ATOM 609 C CA . ASN A 1 83 ? -9.739 11.235 3.067 1.00 90.19 83 ASN A CA 1
ATOM 610 C C . ASN A 1 83 ? -8.673 12.337 2.942 1.00 90.19 83 ASN A C 1
ATOM 612 O O . ASN A 1 83 ? -8.973 13.488 2.640 1.00 90.19 83 ASN A O 1
ATOM 616 N N . TYR A 1 84 ? -7.432 11.999 3.277 1.00 89.81 84 TYR A N 1
ATOM 617 C CA . TYR A 1 84 ? -6.260 12.826 2.992 1.00 89.81 84 TYR A CA 1
ATOM 618 C C . TYR A 1 84 ? -5.407 12.137 1.922 1.00 89.81 84 TYR A C 1
ATOM 620 O O . TYR A 1 84 ? -5.553 10.937 1.697 1.00 89.81 84 TYR A O 1
ATOM 628 N N . SER A 1 85 ? -4.498 12.875 1.283 1.00 92.06 85 SER A N 1
ATOM 629 C CA . SER A 1 85 ? -3.644 12.334 0.217 1.00 92.06 85 SER A CA 1
ATOM 630 C C . SER A 1 85 ? -2.877 11.085 0.670 1.00 92.06 85 SER A C 1
ATOM 632 O O . SER A 1 85 ? -2.178 11.118 1.684 1.00 92.06 85 SER A O 1
ATOM 634 N N . GLY A 1 86 ? -3.025 9.986 -0.073 1.00 90.06 86 GLY A N 1
ATOM 635 C CA . GLY A 1 86 ? -2.407 8.690 0.221 1.00 90.06 86 GLY A CA 1
ATOM 636 C C . GLY A 1 86 ? -3.191 7.815 1.206 1.00 90.06 86 GLY A C 1
ATOM 637 O O . GLY A 1 86 ? -2.783 6.688 1.479 1.00 90.06 86 GLY A O 1
ATOM 638 N N . ALA A 1 87 ? -4.318 8.293 1.737 1.00 92.56 87 ALA A N 1
ATOM 639 C CA . ALA A 1 87 ? -5.190 7.494 2.589 1.00 92.56 87 ALA A CA 1
ATOM 640 C C . ALA A 1 87 ? -6.022 6.484 1.775 1.00 92.56 87 ALA A C 1
ATOM 642 O O . ALA A 1 87 ? -6.222 6.679 0.576 1.00 92.56 87 ALA A O 1
ATOM 643 N N . PRO A 1 88 ? -6.611 5.456 2.414 1.00 91.19 88 P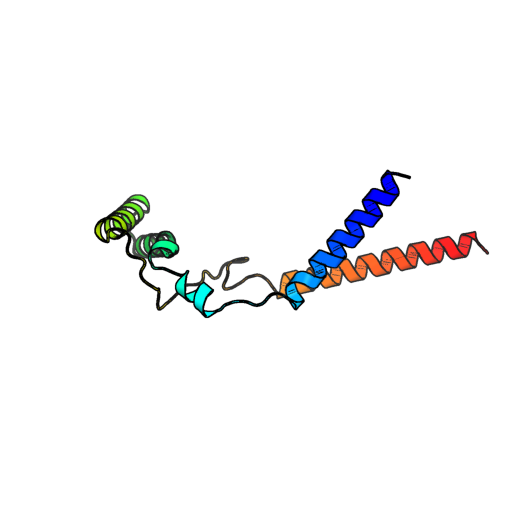RO A N 1
ATOM 644 C CA . PRO A 1 88 ? -7.434 4.465 1.719 1.00 91.19 88 PRO A CA 1
ATOM 645 C C . PRO A 1 88 ? -8.601 5.033 0.888 1.00 91.19 88 PRO A C 1
ATOM 647 O O . PRO A 1 88 ? -8.912 4.469 -0.157 1.00 91.19 88 PRO A O 1
ATOM 650 N N . ALA A 1 89 ? -9.231 6.148 1.298 1.00 92.12 89 ALA A N 1
ATOM 651 C CA . ALA A 1 89 ? -10.282 6.792 0.492 1.00 92.12 89 ALA A CA 1
ATOM 652 C C . ALA A 1 89 ? -9.731 7.658 -0.656 1.00 92.12 89 ALA A C 1
ATOM 654 O O . ALA A 1 89 ? -10.452 7.958 -1.605 1.00 92.12 89 ALA A O 1
ATOM 655 N N . GLN A 1 90 ? -8.466 8.076 -0.570 1.00 94.56 90 GLN A N 1
ATOM 656 C CA . GLN A 1 90 ? -7.813 8.957 -1.537 1.00 94.56 90 GLN A CA 1
ATOM 657 C C . GLN A 1 90 ? -6.376 8.490 -1.839 1.00 94.56 90 GLN A C 1
ATOM 659 O O . GLN A 1 90 ? -5.406 9.191 -1.544 1.00 94.56 90 GLN A O 1
ATOM 664 N N . PRO A 1 91 ? -6.213 7.314 -2.465 1.00 94.00 91 PRO A N 1
ATOM 665 C CA . PRO A 1 91 ? -4.903 6.692 -2.680 1.00 94.00 91 PRO A CA 1
ATOM 666 C C . PRO A 1 91 ? -4.034 7.377 -3.750 1.00 94.00 91 PRO A C 1
ATOM 668 O O . PRO A 1 91 ? -2.881 7.001 -3.920 1.00 94.00 91 PRO A O 1
ATOM 671 N N . GLY A 1 92 ? -4.555 8.370 -4.482 1.00 95.38 92 GLY A N 1
ATOM 672 C CA . GLY A 1 92 ? -3.770 9.128 -5.469 1.00 95.38 92 GLY A CA 1
ATOM 673 C C . GLY A 1 92 ? -3.630 8.453 -6.840 1.00 95.38 92 GLY A C 1
ATOM 674 O O . GLY A 1 92 ? -2.611 8.587 -7.514 1.00 95.38 92 GLY A O 1
ATOM 675 N N . TRP A 1 93 ? -4.645 7.698 -7.284 1.00 94.06 93 TRP A N 1
ATOM 676 C CA . TRP A 1 93 ? -4.578 6.944 -8.546 1.00 94.06 93 TRP A CA 1
ATOM 677 C C . TRP A 1 93 ? -4.290 7.801 -9.780 1.00 94.06 93 TRP A C 1
ATOM 679 O O . TRP A 1 93 ? -3.652 7.329 -10.724 1.00 94.06 93 TRP A O 1
ATOM 689 N N . LYS A 1 94 ? -4.778 9.046 -9.806 1.00 94.38 94 LYS A N 1
ATOM 690 C CA . LYS A 1 94 ? -4.595 9.945 -10.952 1.00 94.38 94 LYS A CA 1
ATOM 691 C C . LYS A 1 94 ? -3.147 10.402 -11.052 1.00 94.38 94 LYS A C 1
ATOM 693 O O . LYS A 1 94 ? -2.581 10.378 -12.141 1.00 94.38 94 LYS A O 1
ATOM 698 N N . GLU A 1 95 ? -2.569 10.774 -9.920 1.00 94.75 95 GLU A N 1
ATOM 699 C CA . GLU A 1 95 ? -1.188 11.207 -9.769 1.00 94.75 95 GLU A CA 1
ATOM 700 C C . GLU A 1 95 ? -0.238 10.061 -10.130 1.00 94.75 95 GLU A C 1
ATOM 702 O O . GLU A 1 95 ? 0.589 10.225 -11.023 1.00 94.75 95 GLU A O 1
ATOM 707 N N . LEU A 1 96 ? -0.458 8.868 -9.563 1.00 94.81 96 LEU A N 1
ATOM 708 C CA . LEU A 1 96 ? 0.312 7.659 -9.887 1.00 94.81 96 LEU A CA 1
ATOM 709 C C . LEU A 1 96 ? 0.233 7.303 -11.379 1.00 94.81 96 LEU A C 1
ATOM 711 O O . LEU A 1 96 ? 1.229 6.947 -12.004 1.00 94.81 96 LEU A O 1
ATOM 715 N N . SER A 1 97 ? -0.951 7.434 -11.986 1.00 95.88 97 SER A N 1
ATOM 716 C CA . SER A 1 97 ? -1.125 7.191 -13.424 1.00 95.88 97 SER A CA 1
ATOM 717 C C . SER A 1 97 ? -0.399 8.227 -14.284 1.00 95.88 97 SER A C 1
ATOM 719 O O . SER A 1 97 ? 0.099 7.896 -15.361 1.00 95.88 97 SER A O 1
ATOM 721 N N . ALA A 1 98 ? -0.372 9.489 -13.853 1.00 97.00 98 ALA A N 1
ATOM 722 C CA . ALA A 1 98 ? 0.337 10.551 -14.555 1.00 97.00 98 ALA A CA 1
ATOM 723 C C . ALA A 1 98 ? 1.856 10.343 -14.477 1.00 97.00 98 ALA A C 1
ATOM 725 O O . ALA A 1 98 ? 2.529 10.424 -15.505 1.00 97.00 98 ALA A O 1
ATOM 726 N N . GLU A 1 99 ? 2.368 10.000 -13.296 1.00 96.75 99 GLU A N 1
ATOM 727 C CA . GLU A 1 99 ? 3.776 9.674 -13.061 1.00 96.75 99 GLU A CA 1
ATOM 728 C C . GLU A 1 99 ? 4.222 8.477 -13.912 1.00 96.75 99 GLU A C 1
ATOM 730 O O . GLU A 1 99 ? 5.176 8.589 -14.680 1.00 96.75 99 GLU A O 1
ATOM 735 N N . ALA A 1 100 ? 3.460 7.378 -13.904 1.00 95.81 100 ALA A N 1
ATOM 736 C CA . ALA A 1 100 ? 3.765 6.198 -14.713 1.00 95.81 100 ALA A CA 1
ATOM 737 C C . ALA A 1 100 ? 3.856 6.512 -16.220 1.00 95.81 100 ALA A C 1
ATOM 739 O O . ALA A 1 100 ? 4.746 6.021 -16.917 1.00 95.81 100 ALA A O 1
ATOM 740 N N . ARG A 1 101 ? 2.961 7.365 -16.743 1.00 97.69 101 ARG A N 1
ATOM 741 C CA . ARG A 1 101 ? 3.006 7.808 -18.151 1.00 97.69 101 ARG A CA 1
ATOM 742 C C . ARG A 1 101 ? 4.224 8.680 -18.441 1.00 97.69 101 ARG A C 1
ATOM 744 O O . ARG A 1 101 ? 4.798 8.567 -19.528 1.00 97.69 101 ARG A O 1
ATOM 751 N N . ALA A 1 102 ? 4.596 9.555 -17.508 1.00 97.69 102 ALA A N 1
ATOM 752 C CA . ALA A 1 102 ? 5.763 10.414 -17.646 1.00 97.69 102 ALA A CA 1
ATOM 753 C C . ALA A 1 102 ? 7.048 9.574 -17.721 1.00 97.69 102 ALA A C 1
ATOM 755 O O . ALA A 1 102 ? 7.803 9.722 -18.685 1.00 97.69 102 ALA A O 1
ATOM 756 N N . GLU A 1 103 ? 7.227 8.629 -16.799 1.00 97.31 103 GLU A N 1
ATOM 757 C CA . GLU A 1 103 ? 8.375 7.713 -16.760 1.00 97.31 103 GLU A CA 1
ATOM 758 C C . GLU A 1 103 ? 8.500 6.872 -18.038 1.00 97.31 103 GLU A C 1
ATOM 760 O O . GLU A 1 103 ? 9.556 6.802 -18.673 1.00 97.31 103 GLU A O 1
ATOM 765 N N . ASP A 1 104 ? 7.389 6.305 -18.500 1.00 96.94 104 ASP A N 1
ATOM 766 C CA . ASP A 1 104 ? 7.340 5.521 -19.732 1.00 96.94 104 ASP A CA 1
ATOM 767 C C . ASP A 1 104 ? 7.674 6.374 -20.980 1.00 96.94 104 ASP A C 1
ATOM 769 O O . ASP A 1 104 ? 8.437 5.966 -21.868 1.00 96.94 104 ASP A O 1
ATOM 773 N N . SER A 1 105 ? 7.176 7.615 -21.036 1.00 97.50 105 SER A N 1
ATOM 774 C CA . SER A 1 105 ? 7.508 8.564 -22.108 1.00 97.50 105 SER A CA 1
ATOM 775 C C . SER A 1 105 ? 8.993 8.944 -22.119 1.00 97.50 105 SER A C 1
ATOM 777 O O . SER A 1 105 ? 9.628 8.958 -23.184 1.00 97.50 105 SER A O 1
ATOM 779 N N . TRP A 1 106 ? 9.569 9.183 -20.940 1.00 97.56 106 TRP A N 1
ATOM 780 C CA . TRP A 1 106 ? 10.978 9.500 -20.771 1.00 97.56 106 TRP A CA 1
ATOM 781 C C . TRP A 1 106 ? 11.852 8.317 -21.201 1.00 97.56 106 TRP A C 1
ATOM 783 O O . TRP A 1 106 ? 12.740 8.482 -22.047 1.00 97.56 106 TRP A O 1
ATOM 793 N N . GLY A 1 107 ? 11.536 7.104 -20.737 1.00 96.56 107 GLY A N 1
ATOM 794 C CA . GLY A 1 107 ? 12.261 5.883 -21.086 1.00 96.56 107 GLY A CA 1
ATOM 795 C C . GLY A 1 107 ? 12.243 5.584 -22.588 1.00 96.56 107 GLY A C 1
ATOM 796 O O . GLY A 1 107 ? 13.276 5.246 -23.175 1.00 96.56 107 GLY A O 1
ATOM 797 N N . ARG A 1 108 ? 11.096 5.763 -23.261 1.00 97.31 108 ARG A N 1
ATOM 798 C CA . ARG A 1 108 ? 11.008 5.646 -24.730 1.00 97.31 108 ARG A CA 1
ATOM 799 C C . ARG A 1 108 ? 11.884 6.664 -25.449 1.00 97.31 108 ARG A C 1
ATOM 801 O O . ARG A 1 108 ? 12.561 6.312 -26.415 1.00 97.31 108 ARG A O 1
ATOM 808 N N . THR A 1 109 ? 11.872 7.912 -24.991 1.00 97.81 109 THR A N 1
ATOM 809 C CA . THR A 1 109 ? 12.650 8.996 -25.603 1.00 97.81 109 THR A CA 1
ATOM 810 C C . THR A 1 109 ? 14.148 8.716 -25.497 1.00 97.81 109 THR A C 1
ATOM 812 O O . THR A 1 109 ? 14.859 8.786 -26.501 1.00 97.81 109 THR A O 1
ATOM 815 N N . ARG A 1 110 ? 14.623 8.298 -24.317 1.00 97.81 110 ARG A N 1
ATOM 816 C CA . ARG A 1 110 ? 16.030 7.930 -24.091 1.00 97.81 110 ARG A CA 1
ATOM 817 C C . ARG A 1 110 ? 16.472 6.750 -24.953 1.00 97.81 110 ARG A C 1
ATOM 819 O O . ARG A 1 110 ? 17.515 6.834 -25.599 1.00 97.81 110 ARG A O 1
ATOM 826 N N . ARG A 1 111 ? 15.655 5.695 -25.045 1.00 96.44 111 ARG A N 1
ATOM 827 C CA . ARG A 1 111 ? 15.937 4.537 -25.913 1.00 96.44 111 ARG A CA 1
ATOM 828 C C . ARG A 1 111 ? 16.031 4.922 -27.389 1.00 96.44 111 ARG A C 1
ATOM 830 O O . ARG A 1 111 ? 16.953 4.486 -28.073 1.00 96.44 111 ARG A O 1
ATOM 837 N N . ARG A 1 112 ? 15.122 5.774 -27.880 1.00 97.31 112 ARG A N 1
ATOM 838 C CA . ARG A 1 112 ? 15.158 6.271 -29.269 1.00 97.31 112 ARG A CA 1
ATOM 839 C C . ARG A 1 112 ? 16.418 7.084 -29.558 1.00 97.31 112 ARG A C 1
ATOM 841 O O . ARG A 1 112 ? 17.027 6.879 -30.604 1.00 97.31 112 ARG A O 1
ATOM 848 N N . ALA A 1 113 ? 16.809 7.970 -28.642 1.00 97.31 113 ALA A N 1
ATOM 849 C CA . ALA A 1 113 ? 18.017 8.778 -28.786 1.00 97.31 113 ALA A CA 1
ATOM 850 C C . ALA A 1 113 ? 19.281 7.903 -28.850 1.00 97.31 113 ALA A C 1
ATOM 852 O O . ALA A 1 113 ? 20.095 8.073 -29.756 1.00 97.31 113 ALA A O 1
ATOM 853 N N . LEU A 1 114 ? 19.402 6.915 -27.955 1.00 97.12 114 LEU A N 1
ATOM 854 C CA . LEU A 1 114 ? 20.525 5.975 -27.955 1.00 97.12 114 LEU A CA 1
ATOM 855 C C . LEU A 1 114 ? 20.583 5.157 -29.255 1.00 97.12 114 LEU A C 1
ATOM 857 O O . LEU A 1 114 ? 21.637 5.066 -29.878 1.00 97.12 114 LEU A O 1
ATOM 861 N N . ALA A 1 115 ? 19.447 4.616 -29.705 1.00 96.50 115 ALA A N 1
ATOM 862 C CA . ALA A 1 115 ? 19.373 3.849 -30.948 1.00 96.50 115 ALA A CA 1
ATOM 863 C C . ALA A 1 115 ? 19.718 4.695 -32.190 1.00 96.50 115 ALA A C 1
ATOM 865 O O . ALA A 1 115 ? 20.311 4.191 -33.142 1.00 96.50 115 ALA A O 1
ATOM 866 N N . ALA A 1 116 ? 19.352 5.981 -32.205 1.00 96.62 116 ALA A N 1
ATOM 867 C CA . ALA A 1 116 ? 19.741 6.900 -33.271 1.00 96.62 116 ALA A CA 1
ATOM 868 C C . ALA A 1 116 ? 21.256 7.155 -33.287 1.00 96.62 116 ALA A C 1
ATOM 870 O O . ALA A 1 116 ? 21.867 7.005 -34.342 1.00 96.62 116 ALA A O 1
ATOM 871 N N . ALA A 1 117 ? 21.858 7.460 -32.134 1.00 96.88 117 ALA A N 1
ATOM 872 C CA . ALA A 1 117 ? 23.302 7.665 -32.022 1.00 96.88 117 ALA A CA 1
ATOM 873 C C . ALA A 1 117 ? 24.092 6.409 -32.423 1.00 96.88 117 ALA A C 1
ATOM 875 O O . ALA A 1 117 ? 25.052 6.498 -33.180 1.00 96.88 117 ALA A O 1
ATOM 876 N N . TRP A 1 118 ? 23.639 5.231 -31.985 1.00 96.00 118 TRP A N 1
ATOM 877 C CA . TRP A 1 118 ? 24.256 3.955 -32.342 1.00 96.00 118 TRP A CA 1
ATOM 878 C C . TRP A 1 118 ? 24.245 3.702 -33.854 1.00 96.00 118 TRP A C 1
ATOM 880 O O . TRP A 1 118 ? 25.266 3.337 -34.426 1.00 96.00 118 TRP A O 1
ATOM 890 N N . ARG A 1 119 ? 23.112 3.951 -34.528 1.00 96.56 119 ARG A N 1
ATOM 891 C CA . ARG A 1 119 ? 23.014 3.813 -35.993 1.00 96.56 119 ARG A CA 1
ATOM 892 C C . ARG A 1 119 ? 23.940 4.765 -36.744 1.00 96.56 119 ARG A C 1
ATOM 894 O O . ARG A 1 119 ? 24.475 4.372 -37.768 1.00 96.56 119 ARG A O 1
ATOM 901 N N . ALA A 1 120 ? 24.129 5.981 -36.241 1.00 95.56 120 ALA A N 1
ATOM 902 C CA . ALA A 1 120 ? 25.008 6.967 -36.866 1.00 95.56 120 ALA A CA 1
ATOM 903 C C . ALA A 1 120 ? 26.504 6.625 -36.743 1.00 95.56 120 ALA A C 1
ATOM 905 O O . ALA A 1 120 ? 27.296 7.148 -37.509 1.00 95.56 120 ALA A O 1
ATOM 906 N N . LEU A 1 121 ? 26.893 5.779 -35.782 1.00 94.50 121 LEU A N 1
ATOM 907 C CA . LEU A 1 121 ? 28.279 5.322 -35.610 1.00 94.50 121 LEU A CA 1
ATOM 908 C C . LEU A 1 121 ? 28.618 4.082 -36.451 1.00 94.50 121 LEU A C 1
ATOM 910 O O . LEU A 1 121 ? 29.791 3.757 -36.605 1.00 94.50 121 LEU A O 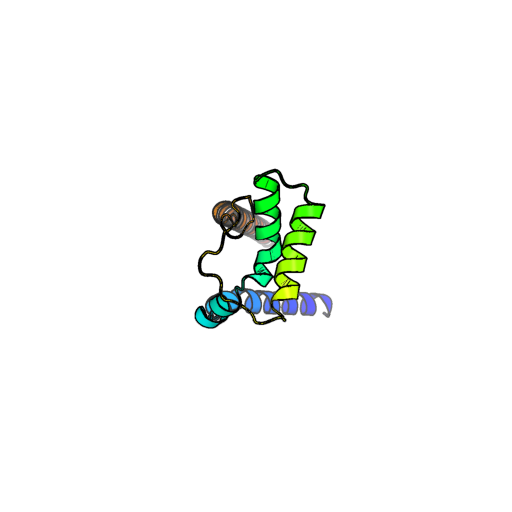1
ATOM 914 N N . LEU A 1 122 ? 27.601 3.360 -36.929 1.00 89.81 122 LEU A N 1
ATOM 915 C CA . LEU A 1 122 ? 27.749 2.126 -37.709 1.00 89.81 122 LEU A CA 1
ATOM 916 C C . LEU A 1 122 ? 27.536 2.325 -39.221 1.00 89.81 122 LEU A C 1
ATOM 918 O O . LEU A 1 122 ? 27.614 1.350 -39.969 1.00 89.81 122 LEU A O 1
ATOM 922 N N . LEU A 1 123 ? 27.248 3.556 -39.650 1.00 61.88 123 LEU A N 1
ATOM 923 C CA . LEU A 1 123 ? 27.164 4.009 -41.042 1.00 61.88 123 LEU A CA 1
ATOM 924 C C . LEU A 1 123 ? 28.311 4.983 -41.317 1.00 61.88 123 LEU A C 1
ATOM 926 O O . LEU A 1 123 ? 28.831 4.946 -42.452 1.00 61.88 123 LEU A O 1
#